Protein AF-A0A7U9STK7-F1 (afdb_monomer_lite)

Foldseek 3Di:
DVLVVVLVVVVVVLVVVLVVVQVVCVVDVPDDHDDLLVSLVVLLVVLLVVLVLLLVCLQPDPVVSVVVVVVCVVVVVVCVVPDPVVVVSVVVVVDDSVRSVVNSVVSNVVSSVSSVVSNVVVVD

Secondary structure (DSSP, 8-state):
-HHHHHHHHHHHHHHHHHHHHHHHHHH-TTSPPP-HHHHHHHHHHHHHHHHHHHHHHHHH-HHHHHHHHHHHHHHHHHHHHHS-HHHHHHHHHTS-HHHHHHHHHHHHHHHHHHHHHHHHHH--

Structure (mmCIF, N/CA/C/O backbone):
data_AF-A0A7U9STK7-F1
#
_entry.id   AF-A0A7U9STK7-F1
#
loop_
_atom_site.group_PDB
_atom_site.id
_atom_site.type_symbol
_atom_site.label_atom_id
_atom_site.label_alt_id
_atom_site.label_comp_id
_atom_site.label_asym_id
_atom_site.label_entity_id
_atom_site.label_seq_id
_atom_site.pdbx_PDB_ins_code
_atom_site.Cartn_x
_atom_site.Cartn_y
_atom_site.Cartn_z
_atom_site.occupancy
_atom_site.B_iso_or_equiv
_atom_site.auth_seq_id
_atom_site.auth_comp_id
_atom_site.auth_asym_id
_atom_site.auth_atom_id
_atom_site.pdbx_PDB_model_num
ATOM 1 N N . MET A 1 1 ? -11.123 -13.250 16.058 1.00 56.69 1 MET A N 1
ATOM 2 C CA . MET A 1 1 ? -10.340 -13.813 14.925 1.00 56.69 1 MET A CA 1
ATOM 3 C C . MET A 1 1 ? -10.814 -13.371 13.531 1.00 56.69 1 MET A C 1
ATOM 5 O O . MET A 1 1 ? -10.037 -13.496 12.593 1.00 56.69 1 MET A O 1
ATOM 9 N N . GLN A 1 2 ? -12.015 -12.796 13.362 1.00 68.88 2 GLN A N 1
ATOM 10 C CA . GLN A 1 2 ? -12.519 -12.399 12.033 1.00 68.88 2 GLN A CA 1
ATOM 11 C C . GLN A 1 2 ? -11.726 -11.252 11.374 1.00 68.88 2 GLN A C 1
ATOM 13 O O . GLN A 1 2 ? -11.580 -11.231 10.156 1.00 68.88 2 GLN A O 1
ATOM 18 N N . VAL A 1 3 ? -11.160 -10.329 12.164 1.00 78.25 3 VAL A N 1
ATOM 19 C CA . VAL A 1 3 ? -10.446 -9.152 11.637 1.00 78.25 3 VAL A CA 1
ATOM 20 C C . VAL A 1 3 ? -9.168 -9.543 10.889 1.00 78.25 3 VAL A C 1
ATOM 22 O O . VAL A 1 3 ? -9.025 -9.194 9.723 1.00 78.25 3 VAL A O 1
ATOM 25 N N . ALA A 1 4 ? -8.277 -10.323 11.512 1.00 78.00 4 ALA A N 1
ATOM 26 C CA . ALA A 1 4 ? -6.987 -10.714 10.927 1.00 78.00 4 ALA A CA 1
ATOM 27 C C . ALA A 1 4 ? -7.127 -11.538 9.631 1.00 78.00 4 ALA A C 1
ATOM 29 O O . ALA A 1 4 ? -6.353 -11.352 8.695 1.00 78.00 4 ALA A O 1
ATOM 30 N N . SER A 1 5 ? -8.154 -12.392 9.540 1.00 83.00 5 SER A N 1
ATOM 31 C CA . SER A 1 5 ? -8.433 -13.201 8.345 1.00 83.00 5 SER A CA 1
ATOM 32 C C . SER A 1 5 ? -8.671 -12.341 7.098 1.00 83.00 5 SER A C 1
ATOM 34 O O . SER A 1 5 ? -8.184 -12.673 6.017 1.00 83.00 5 SER A O 1
ATOM 36 N N . LYS A 1 6 ? -9.336 -11.188 7.239 1.00 83.38 6 LYS A N 1
ATOM 37 C CA . LYS A 1 6 ? -9.574 -10.298 6.098 1.00 83.38 6 LYS A CA 1
ATOM 38 C C . LYS A 1 6 ? -8.302 -9.588 5.606 1.00 83.38 6 LYS A C 1
ATOM 40 O O . LYS A 1 6 ? -8.151 -9.391 4.405 1.00 83.38 6 LYS A O 1
ATOM 45 N N . TYR A 1 7 ? -7.369 -9.258 6.501 1.00 84.19 7 TYR A N 1
ATOM 46 C CA . TYR A 1 7 ? -6.059 -8.713 6.108 1.00 84.19 7 TYR A CA 1
ATOM 47 C C . TYR A 1 7 ? -5.180 -9.773 5.432 1.00 84.19 7 TYR A C 1
ATOM 49 O O . TYR A 1 7 ? -4.449 -9.460 4.495 1.00 84.19 7 TYR A O 1
ATOM 57 N N . LEU A 1 8 ? -5.285 -11.036 5.857 1.00 84.75 8 LEU A N 1
ATOM 58 C CA . LEU A 1 8 ? -4.618 -12.151 5.184 1.00 84.75 8 LEU A CA 1
ATOM 59 C C . LEU A 1 8 ? -5.172 -12.359 3.764 1.00 84.75 8 LEU A C 1
ATOM 61 O O . LEU A 1 8 ? -4.401 -12.524 2.823 1.00 84.75 8 LEU A O 1
ATOM 65 N N . MET A 1 9 ? -6.496 -12.270 3.595 1.00 86.44 9 MET A N 1
ATOM 66 C CA . MET A 1 9 ? -7.135 -12.292 2.274 1.00 86.44 9 MET A CA 1
ATOM 67 C C . MET A 1 9 ? -6.605 -11.186 1.357 1.00 86.44 9 MET A C 1
ATOM 69 O O . MET A 1 9 ? -6.326 -11.453 0.193 1.00 86.44 9 MET A O 1
ATOM 73 N N . TYR A 1 10 ? -6.397 -9.971 1.873 1.00 86.81 10 TYR A N 1
ATOM 74 C CA . TYR A 1 10 ? -5.785 -8.890 1.095 1.00 86.81 10 TYR A CA 1
ATOM 75 C C . TYR A 1 10 ? -4.391 -9.260 0.566 1.00 86.81 10 TYR A C 1
ATOM 77 O O . TYR A 1 10 ? -4.116 -9.056 -0.616 1.00 86.81 10 TYR A O 1
ATOM 85 N N . LEU A 1 11 ? -3.532 -9.857 1.399 1.00 85.62 11 LEU A N 1
ATOM 86 C CA . LEU A 1 11 ? -2.203 -10.294 0.958 1.00 85.62 11 LEU A CA 1
ATOM 87 C C . LEU A 1 11 ? -2.280 -11.397 -0.105 1.00 85.62 11 LEU A C 1
ATOM 89 O O . LEU A 1 11 ? -1.528 -11.356 -1.076 1.00 85.62 11 LEU A O 1
ATOM 93 N N . ILE A 1 12 ? -3.206 -12.348 0.039 1.00 88.50 12 ILE A N 1
ATOM 94 C CA . ILE A 1 12 ? -3.417 -13.414 -0.952 1.00 88.50 12 ILE A CA 1
ATOM 95 C C . ILE A 1 12 ? -3.847 -12.820 -2.299 1.00 88.50 12 ILE A C 1
ATOM 97 O O . ILE A 1 12 ? -3.271 -13.160 -3.332 1.00 88.50 12 ILE A O 1
ATOM 101 N N . VAL A 1 13 ? -4.815 -11.898 -2.291 1.00 89.88 13 VAL A N 1
ATOM 102 C CA . VAL A 1 13 ? -5.284 -11.215 -3.507 1.00 89.88 13 VAL A CA 1
ATOM 103 C C . VAL A 1 13 ? -4.156 -10.402 -4.142 1.00 89.88 13 VAL A C 1
ATOM 105 O O . VAL A 1 13 ? -3.996 -10.436 -5.358 1.00 89.88 13 VAL A O 1
ATOM 108 N N . PHE A 1 14 ? -3.330 -9.724 -3.342 1.00 87.69 14 PHE A N 1
ATOM 109 C CA . PHE A 1 14 ? -2.179 -8.982 -3.853 1.00 87.69 14 PHE A CA 1
ATOM 110 C C . PHE A 1 14 ? -1.190 -9.897 -4.590 1.00 87.69 14 PHE A C 1
ATOM 112 O O . PHE A 1 14 ? -0.805 -9.605 -5.723 1.00 87.69 14 PHE A O 1
ATOM 119 N N . VAL A 1 15 ? -0.822 -11.032 -3.986 1.00 88.06 15 VAL A N 1
ATOM 120 C CA . VAL A 1 15 ? 0.072 -12.020 -4.613 1.00 88.06 15 VAL A CA 1
ATOM 121 C C . VAL A 1 15 ? -0.544 -12.578 -5.897 1.00 88.06 15 VAL A C 1
ATOM 123 O O . VAL A 1 15 ? 0.154 -12.701 -6.904 1.00 88.06 15 VAL A O 1
ATOM 126 N N . PHE A 1 16 ? -1.850 -12.853 -5.892 1.00 91.56 16 PHE A N 1
ATOM 127 C CA . PHE A 1 16 ? -2.572 -13.312 -7.076 1.00 91.56 16 PHE A CA 1
ATOM 128 C C . PHE A 1 16 ? -2.529 -12.279 -8.212 1.00 91.56 16 PHE A C 1
ATOM 130 O O . PHE A 1 16 ? -2.198 -12.633 -9.342 1.00 91.56 16 PHE A O 1
ATOM 137 N N . CYS A 1 17 ? -2.770 -10.997 -7.919 1.00 89.44 17 CYS A N 1
ATOM 138 C CA . CYS A 1 17 ? -2.684 -9.918 -8.907 1.00 89.44 17 CYS A CA 1
ATOM 139 C C .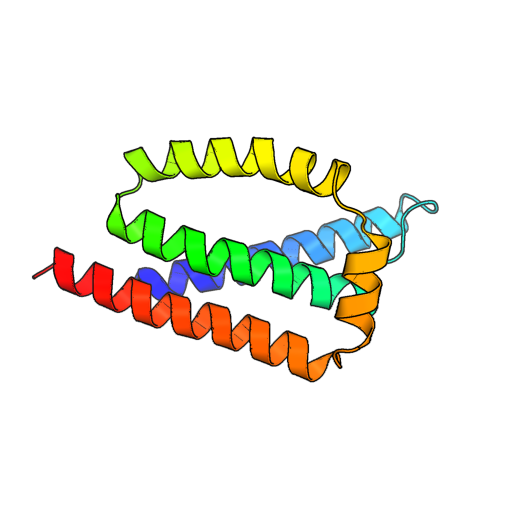 CYS A 1 17 ? -1.267 -9.758 -9.474 1.00 89.44 17 CYS A C 1
ATOM 141 O O . CYS A 1 17 ? -1.109 -9.583 -10.681 1.00 89.44 17 CYS A O 1
ATOM 143 N N . CYS A 1 18 ? -0.229 -9.848 -8.636 1.00 86.56 18 CYS A N 1
ATOM 144 C CA . CYS A 1 18 ? 1.155 -9.821 -9.114 1.00 86.56 18 CYS A CA 1
ATOM 145 C C . CYS A 1 18 ? 1.469 -11.013 -10.026 1.00 86.56 18 CYS A C 1
ATOM 147 O O . CYS A 1 18 ? 2.163 -10.842 -11.026 1.00 86.56 18 CYS A O 1
ATOM 149 N N . GLY A 1 19 ? 0.949 -12.199 -9.698 1.00 86.31 19 GLY A N 1
ATOM 150 C CA . GLY A 1 19 ? 1.082 -13.396 -10.527 1.00 86.31 19 GLY A CA 1
ATOM 151 C C . GLY A 1 19 ? 0.372 -13.260 -11.874 1.00 86.31 19 GLY A C 1
ATOM 152 O O . GLY A 1 19 ? 0.973 -13.545 -12.905 1.00 86.31 19 GLY A O 1
ATOM 153 N N . ALA A 1 20 ? -0.867 -12.762 -11.882 1.00 89.31 20 ALA A N 1
ATOM 154 C CA . ALA A 1 20 ? -1.614 -12.495 -13.110 1.00 89.31 20 ALA A CA 1
ATOM 155 C C . ALA A 1 20 ? -0.884 -11.478 -14.001 1.00 89.31 20 ALA A C 1
ATOM 157 O O . ALA A 1 20 ? -0.615 -11.769 -15.162 1.00 89.31 20 ALA A O 1
ATOM 158 N N . TYR A 1 21 ? -0.434 -10.356 -13.431 1.00 86.50 21 TYR A N 1
ATOM 159 C CA . TYR A 1 21 ? 0.336 -9.358 -14.174 1.00 86.50 21 TYR A CA 1
ATOM 160 C C . TYR A 1 21 ? 1.664 -9.919 -14.703 1.00 86.50 21 TYR A C 1
ATOM 162 O O . TYR A 1 21 ? 2.074 -9.605 -15.817 1.00 86.50 21 TYR A O 1
ATOM 170 N N . TRP A 1 22 ? 2.347 -10.776 -13.934 1.00 85.75 22 TRP A N 1
ATOM 171 C CA . TRP A 1 22 ? 3.542 -11.467 -14.424 1.00 85.75 22 TRP A CA 1
ATOM 172 C C . TRP A 1 22 ? 3.233 -12.285 -15.682 1.00 85.75 22 TRP A C 1
ATOM 174 O O . TRP A 1 22 ? 3.969 -12.203 -16.666 1.00 85.75 22 TRP A O 1
ATOM 184 N N . ILE A 1 23 ? 2.128 -13.033 -15.671 1.00 86.62 23 ILE A N 1
ATOM 185 C CA . ILE A 1 23 ? 1.668 -13.805 -16.829 1.00 86.62 23 ILE A CA 1
ATOM 186 C C . ILE A 1 23 ? 1.350 -12.866 -18.001 1.00 86.62 23 ILE A C 1
ATOM 188 O O . ILE A 1 23 ? 1.825 -13.113 -19.109 1.00 86.62 23 ILE A O 1
ATOM 192 N N . ASP A 1 24 ? 0.651 -11.754 -17.765 1.00 85.38 24 ASP A N 1
ATOM 193 C CA . ASP A 1 24 ? 0.332 -10.766 -18.806 1.00 85.38 24 ASP A CA 1
ATOM 194 C C . ASP A 1 24 ? 1.592 -10.193 -19.472 1.00 85.38 24 ASP A C 1
ATOM 196 O O . ASP A 1 24 ? 1.649 -10.072 -20.698 1.00 85.38 24 ASP A O 1
ATOM 200 N N . THR A 1 25 ? 2.651 -9.915 -18.698 1.00 84.25 25 THR A N 1
ATOM 201 C CA . THR A 1 25 ? 3.937 -9.445 -19.253 1.00 84.25 25 THR A CA 1
ATOM 202 C C . THR A 1 25 ? 4.644 -10.480 -20.134 1.00 84.25 25 THR A C 1
ATOM 204 O O . THR A 1 25 ? 5.535 -10.119 -20.904 1.00 84.25 25 THR A O 1
ATOM 207 N N . LEU A 1 26 ? 4.258 -11.756 -20.044 1.00 82.31 26 LEU A N 1
ATOM 208 C CA . LEU A 1 26 ? 4.777 -12.833 -20.887 1.00 82.31 26 LEU A CA 1
ATOM 209 C C . LEU A 1 26 ? 4.075 -12.880 -22.252 1.00 82.31 26 LEU A C 1
ATOM 211 O O . LEU A 1 26 ? 4.717 -13.161 -23.262 1.00 82.31 26 LEU A O 1
ATOM 215 N N . PHE A 1 27 ? 2.770 -12.593 -22.279 1.00 82.88 27 PHE A N 1
ATOM 216 C CA . PHE A 1 27 ? 1.957 -12.589 -23.499 1.00 82.88 27 PHE A CA 1
ATOM 217 C C . PHE A 1 27 ? 2.013 -11.255 -24.252 1.00 82.88 27 PHE A C 1
ATOM 219 O O . PHE A 1 27 ? 1.901 -11.242 -25.478 1.00 82.88 27 PHE A O 1
ATOM 226 N N . VAL A 1 28 ? 2.209 -10.135 -23.547 1.00 82.44 28 VAL A N 1
ATOM 227 C CA . VAL A 1 28 ? 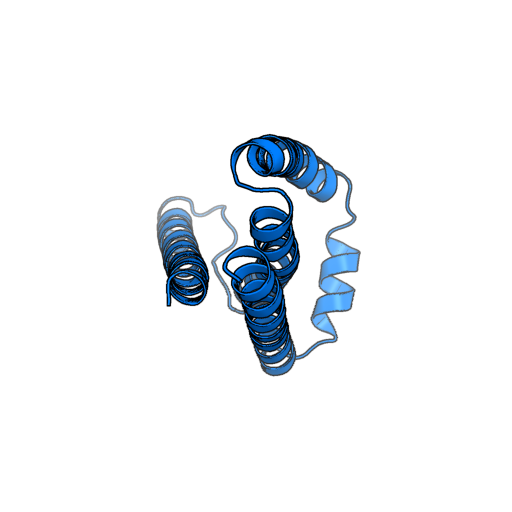2.243 -8.792 -24.140 1.00 82.44 28 VAL A CA 1
ATOM 228 C C . VAL A 1 28 ? 3.647 -8.186 -23.991 1.00 82.44 28 VAL A C 1
ATOM 230 O O . VAL A 1 28 ? 3.970 -7.602 -22.955 1.00 82.44 28 VAL A O 1
ATOM 233 N N . PRO A 1 29 ? 4.494 -8.256 -25.037 1.00 66.50 29 PRO A N 1
ATOM 234 C CA . PRO A 1 29 ? 5.909 -7.876 -24.954 1.00 66.50 29 PRO A CA 1
ATOM 235 C C . PRO A 1 29 ? 6.160 -6.366 -24.790 1.00 66.50 29 PRO A C 1
ATOM 237 O O . PRO A 1 29 ? 7.291 -5.967 -24.527 1.00 66.50 29 PRO A O 1
ATOM 240 N N . ASN A 1 30 ? 5.129 -5.525 -24.935 1.00 76.38 30 ASN A N 1
ATOM 241 C CA . ASN A 1 30 ? 5.207 -4.071 -24.728 1.00 76.38 30 ASN A CA 1
ATOM 242 C C . ASN A 1 30 ? 4.931 -3.632 -23.277 1.00 76.38 30 ASN A C 1
ATOM 244 O O . ASN A 1 30 ? 5.006 -2.442 -22.976 1.00 76.38 30 ASN A O 1
ATOM 248 N N . LEU A 1 31 ? 4.596 -4.556 -22.369 1.00 74.88 31 LEU 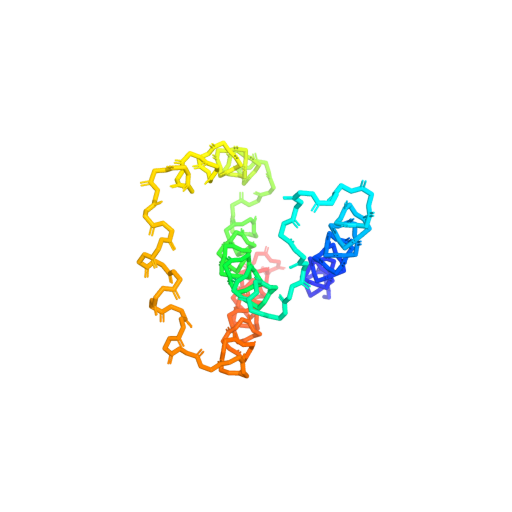A N 1
ATOM 249 C CA . LEU A 1 31 ? 4.376 -4.222 -20.962 1.00 74.88 31 LEU A CA 1
ATOM 250 C C . LEU A 1 31 ? 5.699 -4.129 -20.197 1.00 74.88 31 LEU A C 1
ATOM 252 O O . LEU A 1 31 ? 6.657 -4.866 -20.441 1.00 74.88 31 LEU A O 1
ATOM 256 N N . VAL A 1 32 ? 5.733 -3.243 -19.202 1.00 76.12 32 VAL A N 1
ATOM 257 C CA . VAL A 1 32 ? 6.861 -3.156 -18.273 1.00 76.12 32 VAL A CA 1
ATOM 258 C C . VAL A 1 32 ? 6.917 -4.444 -17.455 1.00 76.12 32 VAL A C 1
ATOM 260 O O . VAL A 1 32 ? 5.993 -4.738 -16.692 1.00 76.12 32 VAL A O 1
ATOM 263 N N . LYS A 1 33 ? 8.012 -5.203 -17.598 1.00 77.56 33 LYS A N 1
ATOM 264 C CA . LYS A 1 33 ? 8.238 -6.439 -16.837 1.00 77.56 33 LYS A CA 1
ATOM 265 C C . LYS A 1 33 ? 8.090 -6.173 -15.343 1.00 77.56 33 LYS A C 1
ATOM 267 O O . LYS A 1 33 ? 8.639 -5.197 -14.824 1.00 77.56 33 LYS A O 1
ATOM 272 N N . LEU A 1 34 ? 7.392 -7.067 -14.646 1.00 76.62 34 LEU A N 1
ATOM 273 C CA . LEU A 1 34 ? 7.294 -6.991 -13.195 1.00 76.62 34 LEU A CA 1
ATOM 274 C C . LEU A 1 34 ? 8.714 -7.072 -12.609 1.00 76.62 34 LEU A C 1
ATOM 276 O O . LEU A 1 34 ? 9.471 -8.007 -12.861 1.00 76.62 34 LEU A O 1
ATOM 280 N N . ASN A 1 35 ? 9.096 -6.059 -11.844 1.00 79.81 35 ASN A N 1
ATOM 281 C CA . ASN A 1 35 ? 10.382 -5.996 -11.165 1.00 79.81 35 ASN A CA 1
ATOM 282 C C . ASN A 1 35 ? 10.134 -5.621 -9.702 1.00 79.81 35 ASN A C 1
ATOM 284 O O . ASN A 1 35 ? 9.155 -4.937 -9.399 1.00 79.81 35 ASN A O 1
ATOM 288 N N . LEU A 1 36 ? 11.039 -6.001 -8.798 1.00 76.00 36 LEU A N 1
ATOM 289 C CA . LEU A 1 36 ? 11.010 -5.568 -7.394 1.00 76.00 36 LEU A CA 1
ATOM 290 C C . LEU A 1 36 ? 10.930 -4.037 -7.271 1.00 76.00 36 LEU A C 1
ATOM 292 O O . LEU A 1 36 ? 10.237 -3.527 -6.391 1.00 76.00 36 LEU A O 1
ATOM 296 N N . LYS A 1 37 ? 11.544 -3.321 -8.226 1.00 76.62 37 LYS A N 1
ATOM 297 C CA . LYS A 1 37 ? 11.465 -1.860 -8.391 1.00 76.62 37 LYS A CA 1
ATOM 298 C C . LYS A 1 37 ? 10.051 -1.298 -8.541 1.00 76.62 37 LYS A C 1
ATOM 300 O O . LYS A 1 37 ? 9.855 -0.135 -8.234 1.00 76.62 37 LYS A O 1
ATOM 305 N N . LEU A 1 38 ? 9.094 -2.089 -9.016 1.00 78.25 38 LEU A N 1
ATOM 306 C CA . LEU A 1 38 ? 7.697 -1.684 -9.216 1.00 78.25 38 LEU A CA 1
ATOM 307 C C . LEU A 1 38 ? 6.781 -2.360 -8.195 1.00 78.25 38 LEU A C 1
ATOM 309 O O . LEU A 1 38 ? 5.885 -1.732 -7.643 1.00 78.25 38 LEU A O 1
ATOM 313 N N . MET A 1 39 ? 7.047 -3.630 -7.898 1.00 83.44 39 MET A N 1
ATOM 314 C CA . MET A 1 39 ? 6.229 -4.439 -7.001 1.00 83.44 39 MET A CA 1
ATOM 315 C C . MET A 1 39 ? 6.200 -3.885 -5.569 1.00 83.44 39 MET A C 1
ATOM 317 O O . MET A 1 39 ? 5.129 -3.804 -4.974 1.00 83.44 39 MET A O 1
ATOM 321 N N . ILE A 1 40 ? 7.351 -3.485 -5.017 1.00 84.94 40 ILE A N 1
ATOM 322 C CA . ILE A 1 40 ? 7.447 -2.993 -3.632 1.00 84.94 40 ILE A CA 1
ATOM 323 C C . ILE A 1 40 ? 6.750 -1.629 -3.459 1.00 84.94 40 ILE A C 1
ATOM 325 O O . ILE A 1 40 ? 5.943 -1.501 -2.537 1.00 84.94 40 ILE A O 1
ATOM 329 N N . PRO A 1 41 ? 6.968 -0.637 -4.344 1.00 84.19 41 PRO A N 1
ATOM 330 C CA . PRO A 1 41 ? 6.168 0.587 -4.392 1.00 84.19 41 PRO A CA 1
ATOM 331 C C . PRO A 1 41 ? 4.660 0.371 -4.417 1.00 84.19 41 PRO A C 1
ATOM 333 O O . PRO A 1 41 ? 3.927 0.986 -3.645 1.00 84.19 41 PRO A O 1
ATOM 336 N N . VAL A 1 42 ? 4.196 -0.522 -5.292 1.00 86.25 42 VAL A N 1
ATOM 337 C CA . VAL A 1 42 ? 2.769 -0.810 -5.455 1.00 86.25 42 VAL A CA 1
ATOM 338 C C . VAL A 1 42 ? 2.217 -1.497 -4.207 1.00 86.25 42 VAL A C 1
ATOM 340 O O . VAL A 1 42 ? 1.129 -1.141 -3.756 1.00 86.25 42 VAL A O 1
ATOM 343 N N . LEU A 1 43 ? 2.980 -2.410 -3.596 1.00 88.44 43 LEU A N 1
ATOM 344 C CA . LEU A 1 43 ? 2.623 -3.024 -2.316 1.00 88.44 43 LEU A CA 1
ATOM 345 C C . LEU A 1 43 ? 2.476 -1.975 -1.209 1.00 88.44 43 LEU A C 1
ATOM 347 O O . LEU A 1 43 ? 1.518 -2.042 -0.442 1.00 88.44 43 LEU A O 1
ATOM 351 N N . LEU A 1 44 ? 3.402 -1.017 -1.124 1.00 88.31 44 LEU A N 1
ATOM 352 C CA . LEU A 1 44 ? 3.361 0.058 -0.134 1.00 88.31 44 LEU A CA 1
ATOM 353 C C . LEU A 1 44 ? 2.159 0.985 -0.354 1.00 88.31 44 LEU A C 1
ATOM 355 O O . LEU A 1 44 ? 1.432 1.288 0.588 1.00 88.31 44 LEU A O 1
ATOM 359 N N . ALA A 1 45 ? 1.910 1.407 -1.593 1.00 86.38 45 ALA A N 1
ATOM 360 C CA . ALA A 1 45 ? 0.769 2.262 -1.909 1.00 86.38 45 ALA A CA 1
ATOM 361 C C . ALA A 1 45 ? -0.563 1.559 -1.594 1.00 86.38 45 ALA A C 1
ATOM 363 O O . ALA A 1 45 ? -1.428 2.119 -0.915 1.00 86.38 45 ALA A O 1
ATOM 364 N N . ALA A 1 46 ? -0.710 0.306 -2.029 1.00 87.88 46 ALA A N 1
ATOM 365 C CA . ALA A 1 46 ? -1.907 -0.485 -1.777 1.00 87.88 46 ALA A CA 1
ATOM 366 C C . ALA A 1 46 ? -2.099 -0.770 -0.277 1.00 87.88 46 ALA A C 1
ATOM 368 O O . ALA A 1 46 ? -3.220 -0.668 0.228 1.00 87.88 46 ALA A O 1
ATOM 369 N N . SER A 1 47 ? -1.018 -1.057 0.460 1.00 88.38 47 SER A N 1
ATOM 370 C CA . SER A 1 47 ? -1.095 -1.333 1.896 1.00 88.38 47 SER A CA 1
ATOM 371 C C . SER A 1 47 ? -1.506 -0.102 2.697 1.00 88.38 47 SER A C 1
ATOM 373 O O . SER A 1 47 ? -2.307 -0.240 3.619 1.00 88.38 47 SER A O 1
ATOM 375 N N . VAL A 1 48 ? -1.046 1.098 2.329 1.00 88.69 48 VAL A N 1
ATOM 376 C CA . VAL A 1 48 ? -1.456 2.362 2.964 1.00 88.69 48 VAL A CA 1
ATOM 377 C C . VAL A 1 48 ? -2.950 2.615 2.763 1.00 88.69 48 VAL A C 1
ATOM 379 O O . VAL A 1 48 ? -3.666 2.875 3.732 1.00 88.69 48 VAL A O 1
ATOM 382 N N . LEU A 1 49 ? -3.450 2.472 1.534 1.00 87.00 49 LEU A N 1
ATOM 383 C CA . LEU A 1 49 ? -4.875 2.657 1.234 1.00 87.00 49 LEU A CA 1
ATOM 384 C C . LEU A 1 49 ? -5.735 1.643 1.985 1.00 87.00 49 LEU A C 1
ATOM 386 O O . LEU A 1 49 ? -6.726 2.006 2.623 1.00 87.00 49 LEU A O 1
ATOM 390 N N . TYR A 1 50 ? -5.328 0.374 1.955 1.00 87.19 50 TYR A N 1
ATOM 391 C CA . TYR A 1 50 ? -6.042 -0.695 2.637 1.00 87.19 50 TYR A CA 1
ATOM 392 C C . TYR A 1 50 ? -6.032 -0.513 4.161 1.00 87.19 50 TYR A C 1
ATOM 394 O O . TYR A 1 50 ? -7.045 -0.743 4.827 1.00 87.19 50 TYR A O 1
ATOM 402 N N . SER A 1 51 ? -4.913 -0.023 4.704 1.00 87.56 51 SER A N 1
ATOM 403 C CA . SER A 1 51 ? -4.742 0.254 6.131 1.00 87.56 51 SER A CA 1
ATOM 404 C C . SER A 1 51 ? -5.704 1.317 6.653 1.00 87.56 51 SER A C 1
ATOM 406 O O . SER A 1 51 ? -6.074 1.260 7.824 1.00 87.56 51 SER A O 1
ATOM 408 N N . ILE A 1 52 ? -6.132 2.255 5.807 1.00 86.50 52 ILE A N 1
ATOM 409 C CA . ILE A 1 52 ? -7.140 3.270 6.145 1.00 86.50 52 ILE A CA 1
ATOM 410 C C . ILE A 1 52 ? -8.550 2.732 5.879 1.00 86.50 52 ILE A C 1
ATOM 412 O O . ILE A 1 52 ? -9.454 2.914 6.694 1.00 86.50 52 ILE A O 1
ATOM 416 N N . TYR A 1 53 ? -8.742 2.035 4.759 1.00 85.12 53 TYR A N 1
ATOM 417 C CA . TYR A 1 53 ? -10.047 1.524 4.346 1.00 85.12 53 TYR A CA 1
ATOM 418 C C . TYR A 1 53 ? -10.667 0.568 5.372 1.00 85.12 53 TYR A C 1
ATOM 420 O O . TYR A 1 53 ? -11.837 0.710 5.733 1.00 85.12 53 TYR A O 1
ATOM 428 N N . MET A 1 54 ? -9.887 -0.392 5.864 1.00 85.62 54 MET A N 1
ATOM 429 C CA . MET A 1 54 ? -10.379 -1.409 6.788 1.00 85.62 54 MET A CA 1
ATOM 430 C C . MET A 1 54 ? -10.929 -0.865 8.112 1.00 85.62 54 MET A C 1
ATOM 432 O O . MET A 1 54 ? -12.078 -1.174 8.439 1.00 85.62 54 MET A O 1
ATOM 436 N N . PRO A 1 55 ? -10.191 -0.049 8.884 1.00 83.56 55 PRO A N 1
ATOM 437 C CA . PRO A 1 55 ? -10.710 0.488 10.138 1.00 83.56 55 PRO A CA 1
ATOM 438 C C . PRO A 1 55 ? -11.943 1.369 9.912 1.00 83.56 55 PRO A C 1
ATOM 440 O O . PRO A 1 55 ? -12.889 1.290 10.694 1.00 83.56 55 PRO A O 1
ATOM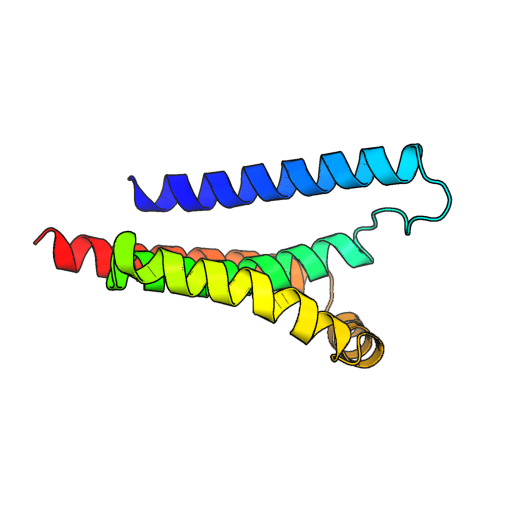 443 N N . VAL A 1 56 ? -11.992 2.126 8.808 1.00 84.25 56 VAL A N 1
ATOM 444 C CA . VAL A 1 56 ? -13.186 2.887 8.400 1.00 84.25 56 VAL A CA 1
ATOM 445 C C . VAL A 1 56 ? -14.366 1.943 8.132 1.00 84.25 56 VAL A C 1
ATOM 447 O O . VAL A 1 56 ? -15.472 2.186 8.617 1.00 84.25 56 VAL A O 1
ATOM 450 N N . GLN A 1 57 ? -14.149 0.824 7.438 1.00 84.25 57 GLN A N 1
ATOM 451 C CA . GLN A 1 57 ? -15.185 -0.187 7.217 1.00 84.25 57 GLN A CA 1
ATOM 452 C C . GLN A 1 57 ? -15.698 -0.798 8.532 1.00 84.25 57 GLN A C 1
ATOM 454 O O . GLN A 1 57 ? -16.912 -0.943 8.700 1.00 84.25 57 GLN A O 1
ATOM 459 N N . TYR A 1 58 ? -14.819 -1.104 9.491 1.00 82.12 58 TYR A N 1
ATOM 460 C CA . TYR A 1 58 ? -15.235 -1.595 10.812 1.00 82.12 58 TYR A CA 1
ATOM 461 C C . TYR A 1 58 ? -15.966 -0.522 11.636 1.00 82.12 58 TYR A C 1
ATOM 463 O O . TYR A 1 58 ? -16.912 -0.830 12.370 1.00 82.12 58 TYR A O 1
ATOM 471 N N . GLN A 1 59 ? -15.590 0.751 11.495 1.00 83.00 59 GLN A N 1
ATOM 472 C CA . GLN A 1 59 ? -16.206 1.858 12.226 1.00 83.00 59 GLN A CA 1
ATOM 473 C C . GLN A 1 59 ? -17.597 2.230 11.700 1.00 83.00 59 GLN A C 1
ATOM 475 O O . GLN A 1 59 ? -18.507 2.423 12.506 1.00 83.00 59 GLN A O 1
ATOM 480 N N . PHE A 1 60 ? -17.803 2.295 10.387 1.00 79.38 60 PHE A N 1
ATOM 481 C CA . PHE A 1 60 ? -19.079 2.732 9.798 1.00 79.38 60 PHE A CA 1
ATOM 482 C C . PHE A 1 60 ? -19.998 1.579 9.377 1.00 79.38 60 PHE A C 1
ATOM 484 O O . PHE A 1 60 ? -21.161 1.808 9.047 1.00 79.38 60 PHE A O 1
ATOM 491 N N . GLY A 1 61 ? -19.501 0.341 9.411 1.00 78.38 61 GLY A N 1
ATOM 492 C CA . GLY A 1 61 ? -20.224 -0.824 8.913 1.00 78.38 61 GLY A CA 1
ATOM 493 C C . GLY A 1 61 ? -20.141 -0.966 7.389 1.00 78.38 61 GLY A C 1
ATOM 494 O O . GLY A 1 61 ? -19.716 -0.064 6.656 1.00 78.38 61 GLY A O 1
ATOM 495 N N . TYR A 1 62 ? -20.540 -2.137 6.893 1.00 74.94 62 TYR A N 1
ATOM 496 C CA . TYR A 1 62 ? -20.398 -2.499 5.479 1.00 74.94 62 TYR A CA 1
ATOM 497 C C . TYR A 1 62 ? -21.274 -1.636 4.552 1.00 74.94 62 TYR A C 1
ATOM 499 O O . TYR A 1 62 ? -20.790 -1.114 3.549 1.00 74.94 62 TYR A O 1
ATOM 507 N N . ASP A 1 63 ? -22.532 -1.387 4.926 1.00 74.88 63 ASP A N 1
ATOM 508 C CA . ASP A 1 63 ? -23.488 -0.661 4.076 1.00 74.88 63 ASP A CA 1
ATOM 509 C C . ASP A 1 63 ? -23.093 0.777 3.752 1.00 74.88 63 ASP A C 1
ATOM 511 O O . ASP A 1 63 ? -23.419 1.285 2.678 1.00 74.88 63 ASP A O 1
ATOM 515 N N . LYS A 1 64 ? -22.391 1.446 4.669 1.00 76.31 64 LYS A N 1
ATOM 516 C CA . LYS A 1 64 ? -21.923 2.822 4.468 1.00 76.31 64 LYS A CA 1
ATOM 517 C C . LYS A 1 64 ? -20.547 2.856 3.800 1.00 76.31 64 LYS A C 1
ATOM 519 O O . LYS A 1 64 ? -20.311 3.691 2.931 1.00 76.31 64 LYS A O 1
ATOM 524 N N . SER A 1 65 ? -19.663 1.914 4.135 1.00 80.75 65 SER A N 1
ATOM 525 C CA . SER A 1 65 ? -18.313 1.844 3.555 1.00 80.75 65 SER A CA 1
ATOM 526 C C . SER A 1 65 ? -18.282 1.391 2.092 1.00 80.75 65 SER A C 1
ATOM 528 O O . SER A 1 65 ? -17.327 1.726 1.388 1.00 80.75 65 SER A O 1
ATOM 530 N N . LYS A 1 66 ? -19.325 0.715 1.585 1.00 80.12 66 LYS A N 1
ATOM 531 C CA . LYS A 1 66 ? -19.423 0.359 0.156 1.00 80.12 66 LYS A CA 1
ATOM 532 C C . LYS A 1 66 ? -19.387 1.581 -0.767 1.00 80.12 66 LYS A C 1
ATOM 534 O O . LYS A 1 66 ? -18.751 1.537 -1.814 1.00 80.12 66 LYS A O 1
ATOM 539 N N . PHE A 1 67 ? -20.023 2.684 -0.362 1.00 82.19 67 PHE A N 1
ATOM 540 C CA . PHE A 1 67 ? -20.045 3.919 -1.147 1.00 82.19 67 PHE A CA 1
ATOM 541 C C . PHE A 1 67 ? -18.674 4.593 -1.155 1.00 82.19 67 PHE A C 1
ATOM 543 O O . PHE A 1 67 ? -18.230 5.063 -2.198 1.00 82.19 67 PHE A O 1
ATOM 550 N N . ILE A 1 68 ? -17.975 4.562 -0.015 1.00 82.88 68 ILE A N 1
ATOM 551 C CA . ILE A 1 68 ? -16.596 5.052 0.101 1.00 82.88 68 ILE A CA 1
ATOM 552 C C . ILE A 1 68 ? -15.678 4.240 -0.813 1.00 82.88 68 ILE A C 1
ATOM 554 O O . ILE A 1 68 ? -14.873 4.819 -1.533 1.00 82.88 68 ILE A O 1
ATOM 558 N N . PHE A 1 69 ? -15.827 2.912 -0.835 1.00 81.44 69 PHE A N 1
ATOM 559 C CA . PHE A 1 69 ? -15.042 2.050 -1.717 1.00 81.44 69 PHE A CA 1
ATOM 560 C C . PHE A 1 69 ? -15.318 2.332 -3.194 1.00 81.44 69 PHE A C 1
ATOM 562 O O . PHE A 1 69 ? -14.385 2.501 -3.969 1.00 81.44 69 PHE A O 1
ATOM 569 N N . MET A 1 70 ? -16.591 2.434 -3.578 1.00 85.31 70 MET A N 1
ATOM 570 C CA . MET A 1 70 ? -16.976 2.727 -4.959 1.00 85.31 70 MET A CA 1
ATOM 571 C C . MET A 1 70 ? -16.416 4.075 -5.423 1.00 85.31 70 MET A C 1
ATOM 573 O O . MET A 1 70 ? -15.861 4.170 -6.513 1.00 85.31 70 MET A O 1
ATOM 577 N N . PHE A 1 71 ? -16.500 5.101 -4.574 1.00 86.31 71 PHE A N 1
ATOM 578 C CA . PHE A 1 71 ? -15.912 6.404 -4.862 1.00 86.31 71 PHE A CA 1
ATOM 579 C C . PHE A 1 71 ? -14.385 6.326 -4.964 1.00 86.31 71 PHE A C 1
ATOM 581 O O . PHE A 1 71 ? -13.808 6.864 -5.906 1.00 86.31 71 PHE A O 1
ATOM 588 N N . LEU A 1 72 ? -13.732 5.596 -4.053 1.00 85.62 72 LEU A N 1
ATOM 589 C CA . LEU A 1 72 ? -12.287 5.377 -4.086 1.00 85.62 72 LEU A CA 1
ATOM 590 C C . LEU A 1 72 ? -11.858 4.717 -5.402 1.00 85.62 72 LEU A C 1
ATOM 592 O O . LEU A 1 72 ? -10.916 5.191 -6.021 1.00 85.62 72 LEU A O 1
ATOM 596 N N . LEU A 1 73 ? -12.570 3.689 -5.877 1.00 85.38 73 LEU A N 1
ATOM 597 C CA . LEU A 1 73 ? -12.251 3.022 -7.144 1.00 85.38 73 LEU A CA 1
ATOM 598 C C . LEU A 1 73 ? -12.370 3.939 -8.369 1.00 85.38 73 LEU A C 1
ATOM 600 O O . LEU A 1 73 ? -11.664 3.718 -9.346 1.00 85.38 73 LEU A O 1
ATOM 604 N N . ILE A 1 74 ? -13.238 4.952 -8.331 1.00 87.12 74 ILE A N 1
ATOM 605 C CA . ILE A 1 74 ? -13.412 5.913 -9.433 1.00 87.12 74 ILE A CA 1
ATOM 606 C C . ILE A 1 74 ? -12.363 7.025 -9.360 1.00 87.12 74 ILE A C 1
ATOM 608 O O . ILE A 1 74 ? -11.796 7.428 -10.375 1.00 87.12 74 ILE A O 1
ATOM 612 N N . VAL A 1 75 ? -12.094 7.530 -8.157 1.00 86.56 75 VAL A N 1
ATOM 613 C CA . VAL A 1 75 ? -11.172 8.653 -7.952 1.00 86.56 75 VAL A CA 1
ATOM 614 C C . VAL A 1 75 ? -9.720 8.211 -8.062 1.00 86.56 75 VAL A C 1
ATOM 616 O O . VAL A 1 75 ? -8.893 8.972 -8.552 1.00 86.56 75 VAL A O 1
ATOM 619 N N . PHE A 1 76 ? -9.393 6.989 -7.648 1.00 83.06 76 PHE A N 1
ATOM 620 C CA . PHE A 1 76 ? -8.014 6.511 -7.611 1.00 83.06 76 PHE A CA 1
ATOM 621 C C . PHE A 1 76 ? -7.333 6.476 -8.996 1.00 83.06 76 PHE A C 1
ATOM 623 O O . PHE A 1 76 ? -6.236 7.025 -9.113 1.00 83.06 76 PHE A O 1
ATOM 630 N N . PRO A 1 77 ? -7.964 5.961 -10.073 1.00 83.06 77 PRO A N 1
ATOM 631 C CA . PRO A 1 77 ? -7.425 6.056 -11.431 1.00 83.06 77 PRO A CA 1
ATOM 632 C C . PRO A 1 77 ? -7.251 7.502 -11.907 1.00 83.06 77 PRO A C 1
ATOM 634 O O . PRO A 1 77 ? -6.256 7.821 -12.552 1.00 83.06 77 PRO A O 1
ATOM 637 N N . LEU A 1 78 ? -8.195 8.388 -11.568 1.00 84.38 78 LEU A N 1
ATOM 638 C CA . LEU A 1 78 ? -8.147 9.801 -11.956 1.00 84.38 78 LEU A CA 1
ATOM 639 C C . LEU A 1 78 ? -7.020 10.554 -11.237 1.00 84.38 78 LEU A C 1
ATOM 641 O O . LEU A 1 78 ? -6.358 11.400 -11.838 1.00 84.38 78 LEU A O 1
ATOM 645 N N . LEU A 1 79 ? -6.790 10.231 -9.963 1.00 82.69 79 LEU A N 1
ATOM 646 C CA . LEU A 1 79 ? -5.661 10.729 -9.184 1.00 82.69 79 LEU A CA 1
ATOM 647 C C . LEU A 1 79 ? -4.353 10.302 -9.841 1.00 82.69 79 LEU A C 1
ATOM 649 O O . LEU A 1 79 ? -3.537 11.159 -10.154 1.00 82.69 79 LEU A O 1
ATOM 653 N N . ILE A 1 80 ? -4.203 9.008 -10.136 1.00 81.94 80 ILE A N 1
ATOM 654 C CA . ILE A 1 80 ? -3.003 8.474 -10.790 1.00 81.94 80 ILE A CA 1
ATOM 655 C C . ILE A 1 80 ? -2.750 9.158 -12.142 1.00 81.94 80 ILE A C 1
ATOM 657 O O . ILE A 1 80 ? -1.619 9.545 -12.430 1.00 81.94 80 ILE A O 1
ATOM 661 N N . ALA A 1 81 ? -3.794 9.356 -12.951 1.00 82.94 81 ALA A N 1
ATOM 662 C CA . ALA A 1 81 ? -3.680 9.994 -14.261 1.00 82.94 81 ALA A CA 1
ATOM 663 C C . ALA A 1 81 ? -3.215 11.462 -14.192 1.00 82.94 81 ALA A C 1
ATOM 665 O O . ALA A 1 81 ? -2.535 11.925 -15.103 1.00 82.94 81 ALA A O 1
ATOM 666 N N . ASN A 1 82 ? -3.567 12.187 -13.125 1.00 81.50 82 ASN A N 1
ATOM 667 C CA . ASN A 1 82 ? -3.177 13.590 -12.928 1.00 81.50 82 ASN A CA 1
ATOM 668 C C . ASN A 1 82 ? -1.911 13.765 -12.076 1.00 81.50 82 ASN A C 1
ATOM 670 O O . ASN A 1 82 ? -1.388 14.874 -11.965 1.00 81.50 82 ASN A O 1
ATOM 674 N N . THR A 1 83 ? -1.417 12.702 -11.441 1.00 81.50 83 THR A N 1
ATOM 675 C CA . THR A 1 83 ? -0.199 12.767 -10.632 1.00 81.50 83 THR A CA 1
ATOM 676 C C . THR A 1 83 ? 1.048 12.689 -11.495 1.00 81.50 83 THR A C 1
ATOM 678 O O . THR A 1 83 ? 1.146 11.879 -12.416 1.00 81.50 83 THR A O 1
ATOM 681 N N . ASN A 1 84 ? 2.052 13.492 -11.145 1.00 82.81 84 ASN A N 1
ATOM 682 C CA . ASN A 1 84 ? 3.352 13.401 -11.784 1.00 82.81 84 ASN A CA 1
ATOM 683 C C . ASN A 1 84 ? 4.116 12.172 -11.263 1.00 82.81 84 ASN A C 1
ATOM 685 O O . ASN A 1 84 ? 4.837 12.235 -10.264 1.00 82.81 84 ASN A O 1
ATOM 689 N N . MET A 1 85 ? 3.935 11.042 -11.947 1.00 76.44 85 MET A N 1
ATOM 690 C CA . MET A 1 85 ? 4.516 9.752 -11.565 1.00 76.44 85 MET A CA 1
ATOM 691 C C . MET A 1 85 ? 6.051 9.783 -11.512 1.00 76.44 85 MET A C 1
ATOM 693 O O . MET A 1 85 ? 6.640 8.985 -10.786 1.00 76.44 85 MET A O 1
ATOM 697 N N . THR A 1 86 ? 6.711 10.707 -12.224 1.00 78.31 86 THR A N 1
ATOM 698 C CA . THR A 1 86 ? 8.177 10.829 -12.183 1.00 78.31 86 THR A CA 1
ATOM 699 C C . THR A 1 86 ? 8.657 11.342 -10.829 1.00 78.31 86 THR A C 1
ATOM 701 O O . THR A 1 86 ? 9.529 10.713 -10.238 1.00 78.31 86 THR A O 1
ATOM 704 N N . MET A 1 87 ? 8.024 12.385 -10.279 1.00 75.81 87 MET A N 1
ATOM 705 C CA . MET A 1 87 ? 8.327 12.877 -8.928 1.00 75.81 87 MET A CA 1
ATOM 706 C C . MET A 1 87 ? 8.058 11.813 -7.862 1.00 75.81 87 MET A C 1
ATOM 708 O O . MET A 1 87 ? 8.847 11.647 -6.935 1.00 75.81 87 MET A O 1
ATOM 712 N N . VAL A 1 88 ? 6.951 11.073 -7.984 1.00 78.44 88 VAL A N 1
ATOM 713 C CA . VAL A 1 88 ? 6.611 10.012 -7.022 1.00 78.44 88 VAL A CA 1
ATOM 714 C C . VAL A 1 88 ? 7.684 8.926 -7.026 1.00 78.44 88 VAL A C 1
ATOM 716 O O . VAL A 1 88 ? 8.150 8.518 -5.965 1.00 78.44 88 VAL A O 1
ATOM 719 N N . MET A 1 89 ? 8.111 8.487 -8.211 1.00 74.12 89 MET A N 1
ATOM 720 C CA . MET A 1 89 ? 9.161 7.480 -8.343 1.00 74.12 89 MET A CA 1
ATOM 721 C C . MET A 1 89 ? 10.528 7.992 -7.889 1.00 74.12 89 MET A C 1
ATOM 723 O O . MET A 1 89 ? 11.299 7.217 -7.329 1.00 74.12 89 MET A O 1
ATOM 727 N N . GLU A 1 90 ? 10.822 9.277 -8.073 1.00 80.56 90 GLU A N 1
ATOM 728 C CA . GLU A 1 90 ? 12.055 9.906 -7.597 1.00 80.56 90 GLU A CA 1
ATOM 729 C C . GLU A 1 90 ? 12.126 9.913 -6.063 1.00 80.56 90 GLU A C 1
ATOM 731 O O . GLU A 1 90 ? 13.098 9.415 -5.492 1.00 80.56 90 GLU A O 1
ATOM 736 N N . ILE A 1 91 ? 11.055 10.343 -5.388 1.00 76.38 91 ILE A N 1
ATOM 737 C CA . ILE A 1 91 ? 10.942 10.286 -3.920 1.00 76.38 91 ILE A CA 1
ATOM 738 C C . ILE A 1 91 ? 11.112 8.846 -3.425 1.00 76.38 91 ILE A C 1
ATOM 740 O O . ILE A 1 91 ? 11.819 8.583 -2.450 1.00 76.38 91 ILE A O 1
ATOM 744 N N . LEU A 1 92 ? 10.481 7.899 -4.116 1.00 76.56 92 LEU A N 1
ATOM 745 C CA . LEU A 1 92 ? 10.492 6.498 -3.724 1.00 76.56 92 LEU A CA 1
ATOM 746 C C . LEU A 1 92 ? 11.836 5.811 -4.003 1.00 76.56 92 LEU A C 1
ATOM 748 O O . LEU A 1 92 ? 12.203 4.877 -3.292 1.00 76.56 92 LEU A O 1
ATOM 752 N N . SER A 1 93 ? 12.597 6.300 -4.987 1.00 74.94 93 SER A N 1
ATOM 753 C CA . SER A 1 93 ? 13.944 5.816 -5.312 1.00 74.94 93 SER A CA 1
ATOM 754 C C . SER A 1 93 ? 14.980 6.131 -4.229 1.00 74.94 93 SER A C 1
ATOM 756 O O . SER A 1 93 ? 15.966 5.405 -4.101 1.00 74.94 93 SER A O 1
ATOM 758 N N . GLY A 1 94 ? 14.732 7.162 -3.411 1.00 76.25 94 GLY A N 1
ATOM 759 C CA . GLY A 1 94 ? 15.559 7.499 -2.251 1.00 76.25 94 GLY A CA 1
ATOM 760 C C . GLY A 1 94 ? 15.390 6.541 -1.066 1.00 76.25 94 GLY A C 1
ATOM 761 O O . GLY A 1 94 ? 16.200 6.561 -0.140 1.00 76.25 94 GLY A O 1
ATOM 762 N N . ILE A 1 95 ? 14.361 5.686 -1.081 1.00 80.69 95 ILE A N 1
ATOM 763 C CA . ILE A 1 95 ? 14.074 4.725 -0.013 1.00 80.69 95 ILE A CA 1
ATOM 764 C C . ILE A 1 95 ? 14.538 3.336 -0.456 1.00 80.69 95 ILE A C 1
ATOM 766 O O . ILE A 1 95 ? 14.241 2.871 -1.554 1.00 80.69 95 ILE A O 1
ATOM 770 N N . THR A 1 96 ? 15.260 2.624 0.407 1.00 85.75 96 THR A N 1
ATOM 771 C CA . THR A 1 96 ? 15.697 1.260 0.091 1.00 85.75 96 THR A CA 1
ATOM 772 C C . THR A 1 96 ? 14.520 0.275 0.132 1.00 85.75 96 THR A C 1
ATOM 774 O O . THR A 1 96 ? 13.596 0.397 0.941 1.00 85.75 96 THR A O 1
ATOM 777 N N . PHE A 1 97 ? 14.562 -0.755 -0.721 1.00 84.94 97 PHE A N 1
ATOM 778 C CA . PHE A 1 97 ? 13.550 -1.822 -0.772 1.00 84.94 97 PHE A CA 1
ATOM 779 C C . PHE A 1 97 ? 13.163 -2.442 0.580 1.00 84.94 97 PHE A C 1
ATOM 781 O O . PHE A 1 97 ? 11.961 -2.549 0.837 1.00 84.94 97 PHE A O 1
ATOM 788 N N . PRO A 1 98 ? 14.106 -2.835 1.464 1.00 85.88 98 PRO A N 1
ATOM 789 C CA . PRO A 1 98 ? 13.736 -3.421 2.750 1.00 85.88 98 PRO A CA 1
ATOM 790 C C . PRO A 1 98 ? 12.976 -2.435 3.644 1.00 85.88 98 PRO A C 1
ATOM 792 O O . PRO A 1 98 ? 12.048 -2.841 4.337 1.00 85.88 98 PRO A O 1
ATOM 795 N N . VAL A 1 99 ? 13.305 -1.141 3.595 1.00 87.81 99 VAL A N 1
ATOM 796 C CA . VAL A 1 99 ? 12.629 -0.115 4.403 1.00 87.81 99 VAL A CA 1
ATOM 797 C C . VAL A 1 99 ? 11.179 0.059 3.957 1.00 87.81 99 VAL A C 1
ATOM 799 O O . VAL A 1 99 ? 10.283 0.068 4.799 1.00 87.81 99 VAL A O 1
ATOM 802 N N . MET A 1 100 ? 10.922 0.118 2.647 1.00 87.88 100 MET A N 1
ATOM 803 C CA . MET A 1 100 ? 9.552 0.179 2.122 1.00 87.88 100 MET A CA 1
ATOM 804 C C . MET A 1 100 ? 8.723 -1.049 2.514 1.00 87.88 100 MET A C 1
ATOM 806 O O . MET A 1 100 ? 7.554 -0.914 2.875 1.00 87.88 100 MET A O 1
ATOM 810 N N . LEU A 1 101 ? 9.323 -2.242 2.474 1.00 88.25 101 LEU A N 1
ATOM 811 C CA . LEU A 1 101 ? 8.652 -3.479 2.872 1.00 88.25 101 LEU A CA 1
ATOM 812 C C . LEU A 1 101 ? 8.270 -3.453 4.359 1.00 88.25 101 LEU A C 1
ATOM 814 O O . LEU A 1 101 ? 7.130 -3.759 4.710 1.00 88.25 101 LEU A O 1
ATOM 818 N N . ILE A 1 102 ? 9.205 -3.050 5.224 1.00 90.38 102 ILE A N 1
ATOM 819 C CA . ILE A 1 102 ? 8.960 -2.915 6.665 1.00 90.38 102 ILE A CA 1
ATOM 820 C C . ILE A 1 102 ? 7.853 -1.890 6.915 1.00 90.38 102 ILE A C 1
ATOM 822 O O . ILE A 1 102 ? 6.950 -2.158 7.704 1.00 90.38 102 ILE A O 1
ATOM 826 N N . LEU A 1 103 ? 7.874 -0.754 6.214 1.00 90.31 103 LEU A N 1
ATOM 827 C CA . LEU A 1 103 ? 6.859 0.288 6.354 1.00 90.31 103 LEU A CA 1
ATOM 828 C C . LEU A 1 103 ? 5.465 -0.208 5.942 1.00 90.31 103 LEU A C 1
ATOM 830 O O . LEU A 1 103 ? 4.493 0.039 6.655 1.00 90.31 103 LEU A O 1
ATOM 834 N N . ALA A 1 104 ? 5.365 -0.957 4.841 1.00 89.69 104 ALA A N 1
ATOM 835 C CA . ALA A 1 104 ? 4.111 -1.556 4.391 1.00 89.69 104 ALA A CA 1
ATOM 836 C C . ALA A 1 104 ? 3.549 -2.555 5.417 1.00 89.69 104 ALA A C 1
ATOM 838 O O . ALA A 1 104 ? 2.357 -2.523 5.731 1.00 89.69 104 ALA A O 1
ATOM 839 N N . LEU A 1 105 ? 4.402 -3.423 5.969 1.00 88.88 105 LEU A N 1
ATOM 840 C CA . LEU A 1 105 ? 4.001 -4.385 6.999 1.00 88.88 105 LEU A CA 1
ATOM 841 C C . LEU A 1 105 ? 3.615 -3.688 8.308 1.00 88.88 105 LEU A C 1
ATOM 843 O O . LEU A 1 105 ? 2.612 -4.053 8.920 1.00 88.88 105 LEU A O 1
ATOM 847 N N . ALA A 1 106 ? 4.364 -2.661 8.712 1.00 90.94 106 ALA A N 1
ATOM 848 C CA . ALA A 1 106 ? 4.073 -1.863 9.898 1.00 90.94 106 ALA A CA 1
ATOM 849 C C . ALA A 1 106 ? 2.731 -1.126 9.770 1.00 90.94 106 ALA A C 1
ATOM 851 O O . ALA A 1 106 ? 1.940 -1.141 10.713 1.00 90.94 106 ALA A O 1
ATOM 852 N N . ALA A 1 107 ? 2.433 -0.548 8.601 1.00 90.38 107 ALA A N 1
ATOM 853 C CA . ALA A 1 107 ? 1.149 0.096 8.324 1.00 90.38 107 ALA A CA 1
ATOM 854 C C . ALA A 1 107 ? -0.023 -0.892 8.461 1.00 90.38 107 ALA A C 1
ATOM 856 O O . ALA A 1 107 ? -1.003 -0.600 9.155 1.00 90.38 107 ALA A O 1
ATOM 857 N N . LEU A 1 108 ? 0.110 -2.093 7.884 1.00 88.44 108 LEU A N 1
ATOM 858 C CA . LEU A 1 108 ? -0.905 -3.143 8.005 1.00 88.44 108 LEU A CA 1
ATOM 859 C C . LEU A 1 108 ? -1.063 -3.615 9.454 1.00 88.44 108 LEU A C 1
ATOM 861 O O . LEU A 1 108 ? -2.191 -3.752 9.926 1.00 88.44 108 LEU A O 1
ATOM 865 N N . ALA A 1 109 ? 0.037 -3.822 10.181 1.00 87.88 109 ALA A N 1
ATOM 866 C CA . ALA A 1 109 ? 0.000 -4.234 11.584 1.00 87.88 109 ALA A CA 1
ATOM 867 C C . ALA A 1 109 ? -0.699 -3.186 12.467 1.00 87.88 109 ALA A C 1
ATOM 869 O O . ALA A 1 109 ? -1.585 -3.531 13.254 1.00 87.88 109 ALA A O 1
ATOM 870 N N . LEU A 1 110 ? -0.371 -1.902 12.281 1.00 89.81 110 LEU A N 1
ATOM 871 C CA . LEU A 1 110 ? -1.023 -0.794 12.978 1.00 89.81 110 LEU A CA 1
ATOM 872 C C . LEU A 1 110 ? -2.527 -0.760 12.667 1.00 89.81 110 LEU A C 1
ATOM 874 O O . LEU A 1 110 ? -3.355 -0.626 13.569 1.00 89.81 110 LEU A O 1
ATOM 878 N N . SER A 1 111 ? -2.888 -0.943 11.396 1.00 89.56 111 SER A N 1
ATOM 879 C CA . SER A 1 111 ? -4.283 -1.005 10.961 1.00 89.56 111 SER A CA 1
ATOM 880 C C . SER A 1 111 ? -5.047 -2.159 11.614 1.00 89.56 111 SER A C 1
ATOM 882 O O . SER A 1 111 ? -6.169 -1.960 12.081 1.00 89.56 111 SER A O 1
ATOM 884 N N . VAL A 1 112 ? -4.441 -3.347 11.725 1.00 88.00 112 VAL A N 1
ATOM 885 C CA . VAL A 1 112 ? -5.043 -4.497 12.421 1.00 88.00 112 VAL A CA 1
ATOM 886 C C . VAL A 1 112 ? -5.310 -4.163 13.888 1.00 88.00 112 VAL A C 1
ATOM 888 O O . VAL A 1 112 ? -6.409 -4.433 14.375 1.00 88.00 112 VAL A O 1
ATOM 891 N N . MET A 1 113 ? -4.353 -3.542 14.586 1.00 87.00 113 MET A N 1
ATOM 892 C CA . MET A 1 113 ? -4.532 -3.140 15.987 1.00 87.00 113 MET A CA 1
ATOM 893 C C . MET A 1 113 ? -5.695 -2.154 16.158 1.00 87.00 113 MET A C 1
ATOM 895 O O . MET A 1 113 ? -6.520 -2.320 17.060 1.00 87.00 113 MET A O 1
ATOM 899 N N . ILE A 1 114 ? -5.795 -1.151 15.279 1.00 87.06 114 ILE A N 1
ATOM 900 C CA . ILE A 1 114 ? -6.887 -0.165 15.298 1.00 87.06 114 ILE A CA 1
ATOM 901 C C . ILE A 1 114 ? -8.230 -0.851 15.025 1.00 87.06 114 ILE A C 1
ATOM 903 O O . ILE A 1 114 ? -9.188 -0.653 15.775 1.00 87.06 114 ILE A O 1
ATOM 907 N N . SER A 1 115 ? -8.298 -1.698 13.999 1.00 85.25 115 SER A N 1
ATOM 908 C CA . SER A 1 115 ? -9.510 -2.438 13.639 1.00 85.25 115 SER A CA 1
ATOM 909 C C . SER A 1 115 ? -9.976 -3.371 14.758 1.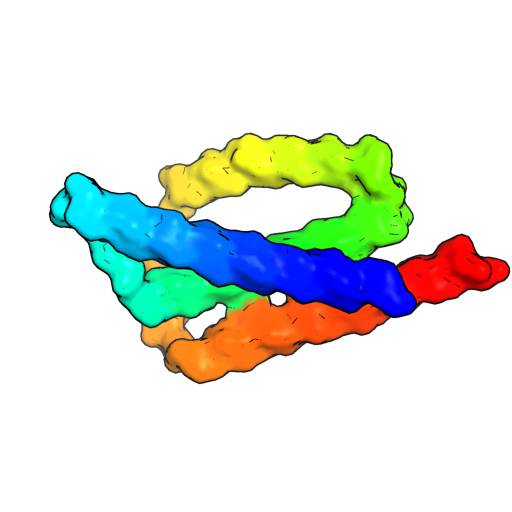00 85.25 115 SER A C 1
ATOM 911 O O . SER A 1 115 ? -11.170 -3.411 15.051 1.00 85.25 115 SER A O 1
ATOM 913 N N . LEU A 1 116 ? -9.058 -4.064 15.443 1.00 85.62 116 LEU A N 1
ATOM 914 C CA . LEU A 1 116 ? -9.379 -4.884 16.619 1.00 85.62 116 LEU A CA 1
ATOM 915 C C . LEU A 1 116 ? -9.932 -4.040 17.772 1.00 85.62 116 LEU A C 1
ATOM 917 O O . LEU A 1 116 ? -10.909 -4.435 18.405 1.00 85.62 116 LEU A O 1
ATOM 921 N N . LYS A 1 117 ? -9.349 -2.861 18.022 1.00 85.00 117 LYS A N 1
ATOM 922 C CA . LYS A 1 117 ? -9.830 -1.936 19.058 1.00 85.00 117 LYS A CA 1
ATOM 923 C C . LYS A 1 117 ? -11.250 -1.443 18.766 1.00 85.00 117 LYS A C 1
ATOM 925 O O . LYS A 1 117 ? -12.059 -1.366 19.686 1.00 85.00 117 LYS A O 1
ATOM 930 N N . ILE A 1 118 ? -11.555 -1.122 17.507 1.00 82.62 118 ILE A N 1
ATOM 931 C CA . ILE A 1 118 ? -12.896 -0.693 17.074 1.00 82.62 118 ILE A CA 1
ATOM 932 C C . ILE A 1 118 ? -13.896 -1.849 17.178 1.00 82.62 118 ILE A C 1
ATOM 934 O O . ILE A 1 118 ? -15.008 -1.643 17.657 1.00 82.62 118 ILE A O 1
ATOM 938 N N . PHE A 1 119 ? -13.497 -3.050 16.754 1.00 81.00 119 PHE A N 1
ATOM 939 C CA . PHE A 1 119 ? -14.332 -4.248 16.801 1.00 81.00 119 PHE A CA 1
ATOM 940 C C . PHE A 1 119 ? -14.708 -4.617 18.243 1.00 81.00 119 PHE A C 1
ATOM 942 O O . PHE A 1 119 ? -15.891 -4.669 18.566 1.00 81.00 119 PHE A O 1
ATOM 949 N N . ASN A 1 120 ? -13.722 -4.729 19.142 1.00 81.94 120 ASN A N 1
ATOM 950 C CA . ASN A 1 120 ? -13.970 -5.030 20.558 1.00 81.94 120 ASN A CA 1
ATOM 951 C C . ASN A 1 120 ? -14.833 -3.965 21.252 1.00 81.94 120 ASN A C 1
ATOM 953 O O . ASN A 1 120 ? -15.562 -4.285 22.178 1.00 81.94 120 ASN A O 1
ATOM 957 N N . ARG A 1 121 ? -14.767 -2.699 20.819 1.00 78.38 121 ARG A N 1
ATOM 958 C CA . ARG A 1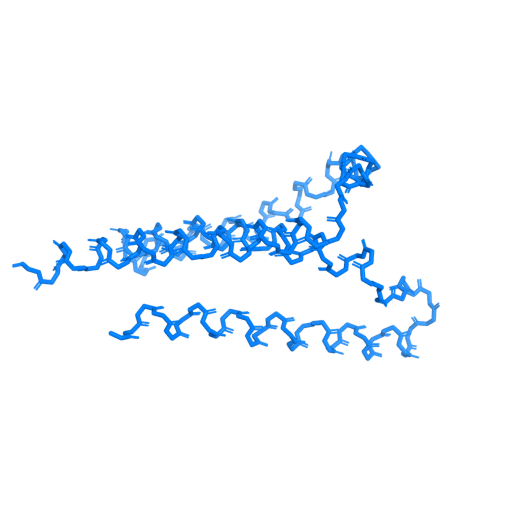 121 ? -15.605 -1.608 21.350 1.00 78.38 121 ARG A CA 1
ATOM 959 C C . ARG A 1 121 ? -17.072 -1.683 20.936 1.00 78.38 121 ARG A C 1
ATOM 961 O O . ARG A 1 121 ? -17.871 -0.983 21.543 1.00 78.38 121 ARG A O 1
ATOM 968 N N . LYS A 1 122 ? -17.402 -2.427 19.881 1.00 67.62 122 LYS A N 1
ATOM 969 C CA . LYS A 1 122 ? -18.772 -2.569 19.368 1.00 67.62 122 LYS A CA 1
ATOM 970 C C . LYS A 1 122 ? -19.453 -3.867 19.799 1.00 67.62 122 LYS A C 1
ATOM 972 O O . LYS A 1 122 ? -20.670 -3.938 19.703 1.00 67.62 122 LYS A O 1
ATOM 977 N N . GLU A 1 123 ? -18.682 -4.876 20.205 1.00 59.38 123 GLU A N 1
ATOM 978 C CA . GLU A 1 123 ? -19.200 -6.162 20.704 1.00 59.38 123 GLU A CA 1
ATOM 979 C C . GLU A 1 123 ? -19.287 -6.242 22.242 1.00 59.38 123 GLU A C 1
ATOM 981 O O . GLU A 1 123 ? -19.737 -7.257 22.769 1.00 59.38 123 GLU A O 1
ATOM 986 N N . LEU A 1 124 ? -18.863 -5.188 22.950 1.00 49.25 124 LEU A N 1
ATOM 987 C CA . LEU A 1 124 ? -19.069 -4.961 24.389 1.00 49.25 124 LEU A CA 1
ATOM 988 C C . LEU A 1 124 ? -20.334 -4.129 24.610 1.00 49.25 124 LEU A C 1
ATOM 990 O O . LEU A 1 124 ? -21.060 -4.434 25.580 1.00 49.25 124 LEU A O 1
#

pLDDT: mean 82.63, std 6.64, range [49.25, 91.56]

Sequence (124 aa):
MQVASKYLMYLIVFVFCCGAYWIDTLFVPNLVKLNLKLMIPVLLAASVLYSIYMPVQYQFGYDKSKFIFMFLLIVFPLLIANTNMTMVMEILSGITFPVMLILALAALALSVMISLKIFNRKEL

Radius of gyration: 16.41 Å; chains: 1; bounding box: 39×27×49 Å